Protein AF-A0AAI8AMH2-F1 (afdb_monomer)

pLDDT: mean 86.69, std 10.97, range [55.12, 96.5]

Structure (mmCIF, N/CA/C/O backbone):
data_AF-A0AAI8AMH2-F1
#
_entry.id   AF-A0AAI8AMH2-F1
#
loop_
_atom_site.group_PDB
_atom_site.id
_atom_site.type_symbol
_atom_site.label_atom_id
_atom_site.label_alt_id
_atom_site.label_comp_id
_atom_site.label_asym_id
_atom_site.label_entity_id
_atom_site.label_seq_id
_atom_site.pdbx_PDB_ins_code
_atom_site.Cartn_x
_atom_site.Cartn_y
_atom_site.Cartn_z
_atom_site.occupancy
_atom_site.B_iso_or_equiv
_atom_site.auth_seq_id
_atom_site.auth_comp_id
_atom_site.auth_asym_id
_atom_site.auth_atom_id
_atom_sit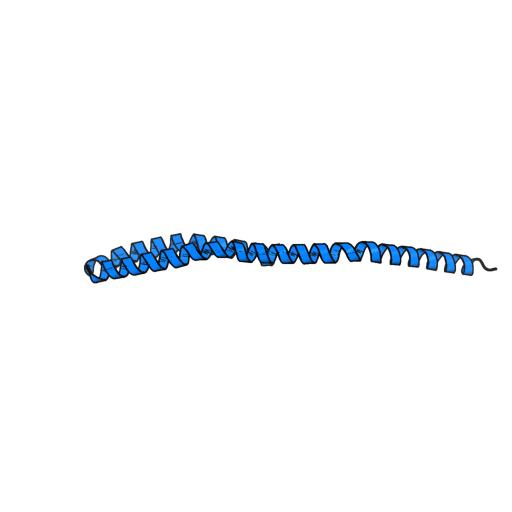e.pdbx_PDB_model_num
ATOM 1 N N . MET A 1 1 ? 37.541 -7.573 -64.951 1.00 58.34 1 MET A N 1
ATOM 2 C CA . MET A 1 1 ? 37.133 -7.535 -63.532 1.00 58.34 1 MET A CA 1
ATOM 3 C C . MET A 1 1 ? 35.875 -6.688 -63.481 1.00 58.34 1 MET A C 1
ATOM 5 O O . MET A 1 1 ? 35.972 -5.478 -63.622 1.00 58.34 1 MET A O 1
ATOM 9 N N . ASN A 1 2 ? 34.710 -7.338 -63.490 1.00 68.62 2 ASN A N 1
ATOM 10 C CA . ASN A 1 2 ? 33.425 -6.666 -63.691 1.00 68.62 2 ASN A CA 1
ATOM 11 C C . ASN A 1 2 ? 33.055 -5.826 -62.468 1.00 68.62 2 ASN A C 1
ATOM 13 O O . ASN A 1 2 ? 33.238 -6.261 -61.329 1.00 68.62 2 ASN A O 1
ATOM 17 N N . THR A 1 3 ? 32.511 -4.642 -62.724 1.00 76.06 3 THR A N 1
ATOM 18 C CA . THR A 1 3 ? 32.054 -3.654 -61.738 1.00 76.06 3 THR A CA 1
ATOM 19 C C . THR A 1 3 ? 31.136 -4.264 -60.668 1.00 76.06 3 THR A C 1
ATOM 21 O O . THR A 1 3 ? 31.202 -3.879 -59.503 1.00 76.06 3 THR A O 1
ATOM 24 N N . ASP A 1 4 ? 30.375 -5.300 -61.025 1.00 81.69 4 ASP A N 1
ATOM 25 C CA . ASP A 1 4 ? 29.430 -6.006 -60.149 1.00 81.69 4 ASP A CA 1
ATOM 26 C C . ASP A 1 4 ? 30.101 -6.687 -58.943 1.00 81.69 4 ASP A C 1
ATOM 28 O O . ASP A 1 4 ? 29.551 -6.713 -57.838 1.00 81.69 4 ASP A O 1
ATOM 32 N N . HIS A 1 5 ? 31.326 -7.195 -59.115 1.00 77.94 5 HIS A N 1
ATOM 33 C CA . HIS A 1 5 ? 32.079 -7.817 -58.022 1.00 77.94 5 HIS A CA 1
ATOM 34 C C . HIS A 1 5 ? 32.534 -6.787 -56.985 1.00 77.94 5 HIS A C 1
ATOM 36 O O . HIS A 1 5 ? 32.521 -7.071 -55.787 1.00 77.94 5 HIS A O 1
ATOM 42 N N . ILE A 1 6 ? 32.907 -5.587 -57.438 1.00 77.69 6 ILE A N 1
ATOM 43 C CA . ILE A 1 6 ? 33.306 -4.490 -56.552 1.00 77.69 6 ILE A CA 1
ATOM 44 C C . ILE A 1 6 ? 32.087 -3.991 -55.771 1.00 77.69 6 ILE A C 1
ATOM 46 O O . ILE A 1 6 ? 32.168 -3.842 -54.555 1.00 77.69 6 ILE A O 1
ATOM 50 N N . VAL A 1 7 ? 30.935 -3.832 -56.430 1.00 82.44 7 VAL A N 1
ATOM 51 C CA . VAL A 1 7 ? 29.683 -3.423 -55.770 1.00 82.44 7 VAL A CA 1
ATOM 52 C C . VAL A 1 7 ? 29.233 -4.452 -54.725 1.00 82.44 7 VAL A C 1
ATOM 54 O O . VAL A 1 7 ? 28.878 -4.081 -53.607 1.00 82.44 7 VAL A O 1
ATOM 57 N N . THR A 1 8 ? 29.351 -5.747 -55.028 1.00 85.81 8 THR A N 1
ATOM 58 C CA . THR A 1 8 ? 29.001 -6.828 -54.090 1.00 85.81 8 THR A CA 1
ATOM 59 C C . THR A 1 8 ? 29.892 -6.831 -52.842 1.00 85.81 8 THR A C 1
ATOM 61 O O . THR A 1 8 ? 29.414 -7.058 -51.729 1.00 85.81 8 THR A O 1
ATOM 64 N N . LEU A 1 9 ? 31.196 -6.579 -52.999 1.00 83.44 9 LEU A N 1
ATOM 65 C CA . LEU A 1 9 ? 32.120 -6.488 -51.865 1.00 83.44 9 LEU A CA 1
ATOM 66 C C . LEU A 1 9 ? 31.852 -5.246 -51.010 1.00 83.44 9 LEU A C 1
ATOM 68 O O . LEU A 1 9 ? 31.853 -5.345 -49.785 1.00 83.44 9 LEU A O 1
ATOM 72 N N . LEU A 1 10 ? 31.556 -4.107 -51.640 1.00 81.94 10 LEU A N 1
ATOM 73 C CA . LEU A 1 10 ? 31.184 -2.879 -50.935 1.00 81.94 10 LEU A CA 1
ATOM 74 C C . LEU A 1 10 ? 29.890 -3.055 -50.132 1.00 81.94 10 LEU A C 1
ATOM 76 O O . LEU A 1 10 ? 29.833 -2.631 -48.979 1.00 81.94 10 LEU A O 1
ATOM 80 N N . GLN A 1 11 ? 28.891 -3.752 -50.683 1.00 85.06 11 GLN A N 1
ATOM 81 C CA . GLN A 1 11 ? 27.675 -4.086 -49.940 1.00 85.06 11 GLN A CA 1
ATOM 82 C C . GLN A 1 11 ? 27.969 -4.974 -48.732 1.00 85.06 11 GLN A C 1
ATOM 84 O O . GLN A 1 11 ? 27.550 -4.633 -47.631 1.00 85.06 11 GLN A O 1
ATOM 89 N N . LYS A 1 12 ? 28.749 -6.052 -48.885 1.00 86.88 12 LYS A N 1
ATOM 90 C CA . LYS A 1 12 ? 29.104 -6.929 -47.754 1.00 86.88 12 LYS A CA 1
ATOM 91 C C . LYS A 1 12 ? 29.833 -6.183 -46.637 1.00 86.88 12 LYS A C 1
ATOM 93 O O . LYS A 1 12 ? 29.533 -6.405 -45.469 1.00 86.88 12 LYS A O 1
ATOM 98 N N . ILE A 1 13 ? 30.748 -5.279 -46.991 1.00 83.69 13 ILE A N 1
ATOM 99 C CA . ILE A 1 13 ? 31.451 -4.428 -46.021 1.00 83.69 13 ILE A CA 1
ATOM 100 C C . ILE A 1 13 ? 30.467 -3.477 -45.325 1.00 83.69 13 ILE A C 1
ATOM 102 O O . ILE A 1 13 ? 30.527 -3.337 -44.106 1.00 83.69 13 I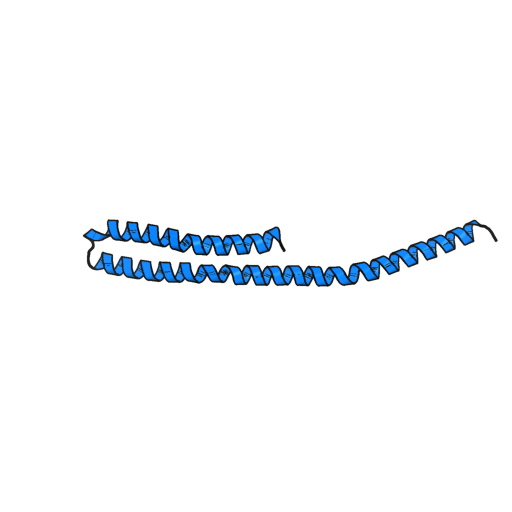LE A O 1
ATOM 106 N N . SER A 1 14 ? 29.534 -2.869 -46.067 1.00 80.06 14 SER A N 1
ATOM 107 C CA . SER A 1 14 ? 28.513 -1.987 -45.485 1.00 80.06 14 SER A CA 1
ATOM 108 C C . SER A 1 14 ? 27.583 -2.726 -44.518 1.00 80.06 14 SER A C 1
ATOM 110 O O . SER A 1 14 ? 27.348 -2.247 -43.413 1.00 80.06 14 SER A O 1
ATOM 112 N N . THR A 1 15 ? 27.131 -3.931 -44.878 1.00 83.06 15 THR A N 1
ATOM 113 C CA . THR A 1 15 ? 26.245 -4.748 -44.042 1.00 83.06 15 THR A CA 1
ATOM 114 C C . THR A 1 15 ? 26.963 -5.237 -42.785 1.00 83.06 15 THR A C 1
ATOM 116 O O . THR A 1 15 ? 26.405 -5.150 -41.695 1.00 83.06 15 THR A O 1
ATOM 119 N N . PHE A 1 16 ? 28.225 -5.661 -42.904 1.00 83.94 16 PHE A N 1
ATOM 120 C CA . PHE A 1 16 ? 29.048 -6.072 -41.762 1.00 83.94 16 PHE A CA 1
ATOM 121 C C . PHE A 1 16 ? 29.324 -4.913 -40.786 1.00 83.94 16 PHE A C 1
ATOM 123 O O . PHE A 1 16 ? 29.275 -5.089 -39.564 1.00 83.94 16 PHE A O 1
ATOM 130 N N . ALA A 1 17 ? 29.571 -3.707 -41.311 1.00 79.12 17 ALA A N 1
ATOM 131 C CA . ALA A 1 17 ? 29.718 -2.504 -40.493 1.00 79.12 17 ALA A CA 1
ATOM 132 C C . ALA A 1 17 ? 28.425 -2.184 -39.717 1.00 79.12 17 ALA A C 1
ATOM 134 O O . ALA A 1 17 ? 28.478 -1.828 -38.538 1.00 79.12 17 ALA A O 1
ATOM 135 N N . GLU A 1 18 ? 27.263 -2.372 -40.345 1.00 76.56 18 GLU A N 1
ATOM 136 C CA . GLU A 1 18 ? 25.954 -2.142 -39.731 1.00 76.56 18 GLU A CA 1
ATOM 137 C C . GLU A 1 18 ? 25.607 -3.184 -38.645 1.00 76.56 18 GLU A C 1
ATOM 139 O O . GLU A 1 18 ? 25.062 -2.835 -37.596 1.00 76.56 18 GLU A O 1
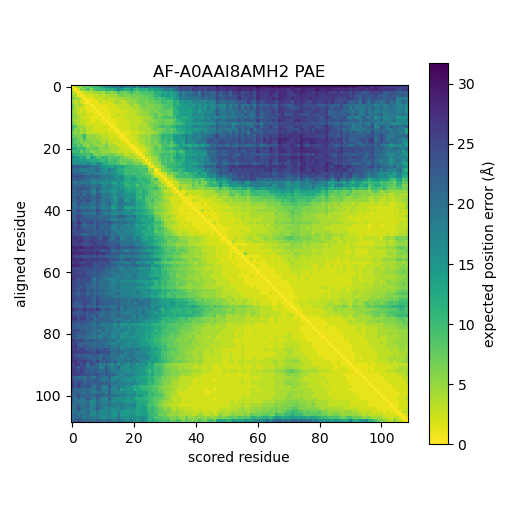ATOM 144 N N . GLU A 1 19 ? 25.961 -4.456 -38.851 1.00 72.75 19 GLU A N 1
ATOM 145 C CA . GLU A 1 19 ? 25.791 -5.549 -37.875 1.00 72.75 19 GLU A CA 1
ATOM 146 C C . GLU A 1 19 ? 26.653 -5.355 -36.619 1.00 72.75 19 GLU A C 1
ATOM 148 O O . GLU A 1 19 ? 26.196 -5.557 -35.486 1.00 72.75 19 GLU A O 1
ATOM 153 N N . THR A 1 20 ? 27.890 -4.891 -36.810 1.00 69.12 20 THR A N 1
ATOM 154 C CA . THR A 1 20 ? 28.815 -4.591 -35.709 1.00 69.12 20 THR A CA 1
ATOM 155 C C . THR A 1 20 ? 28.297 -3.418 -34.867 1.00 69.12 20 THR A C 1
ATOM 157 O O . THR A 1 20 ? 28.323 -3.480 -33.638 1.00 69.12 20 THR A O 1
ATOM 160 N N . ALA A 1 21 ? 27.743 -2.380 -35.508 1.00 67.94 21 ALA A N 1
ATOM 161 C CA . ALA A 1 21 ? 27.133 -1.241 -34.820 1.00 67.94 21 ALA A CA 1
ATOM 162 C C . ALA A 1 21 ? 25.894 -1.645 -33.999 1.00 67.94 21 ALA A C 1
ATOM 164 O O . ALA A 1 21 ? 25.771 -1.262 -32.835 1.00 67.94 21 ALA A O 1
ATOM 165 N N . LYS A 1 22 ? 25.008 -2.481 -34.563 1.00 69.56 22 LYS A N 1
ATOM 166 C CA . LYS A 1 22 ? 23.819 -2.990 -33.855 1.00 69.56 22 LYS A CA 1
ATOM 167 C C . LYS A 1 22 ? 24.206 -3.794 -32.610 1.00 69.56 22 LYS A C 1
ATOM 169 O O . LYS A 1 22 ? 23.631 -3.577 -31.548 1.00 69.56 22 LYS A O 1
ATOM 174 N N . THR A 1 23 ? 25.229 -4.642 -32.695 1.00 64.44 23 THR A N 1
ATOM 175 C CA . THR A 1 23 ? 25.686 -5.476 -31.567 1.00 64.44 23 THR A CA 1
ATOM 176 C C . THR A 1 23 ? 26.198 -4.644 -30.381 1.00 64.44 23 THR A C 1
ATO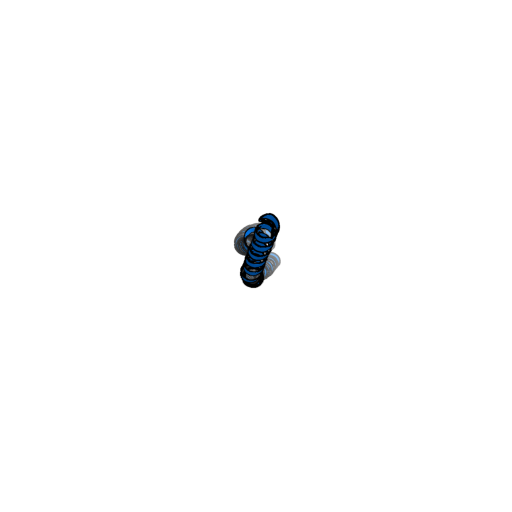M 178 O O . THR A 1 23 ? 25.869 -4.939 -29.232 1.00 64.44 23 THR A O 1
ATOM 181 N N . VAL A 1 24 ? 26.944 -3.562 -30.641 1.00 63.16 24 VAL A N 1
ATOM 182 C CA . VAL A 1 24 ? 27.478 -2.675 -29.588 1.00 63.16 24 VAL A CA 1
ATOM 183 C C . VAL A 1 24 ? 26.377 -1.811 -28.960 1.00 63.16 24 VAL A C 1
ATOM 185 O O . VAL A 1 24 ? 26.374 -1.601 -27.749 1.00 63.16 24 VAL A O 1
ATOM 188 N N . THR A 1 25 ? 25.403 -1.348 -29.750 1.00 63.69 25 THR A N 1
ATOM 189 C CA . THR A 1 25 ? 24.289 -0.532 -29.241 1.00 63.69 25 THR A CA 1
ATOM 190 C C . THR A 1 25 ? 23.224 -1.352 -28.509 1.00 63.69 25 THR A C 1
ATOM 192 O O . THR A 1 25 ? 22.566 -0.802 -27.638 1.00 63.69 25 THR A O 1
ATOM 195 N N . GLN A 1 26 ? 23.042 -2.643 -28.810 1.00 59.81 26 GLN A N 1
ATOM 196 C CA . GLN A 1 26 ? 21.989 -3.480 -28.205 1.00 59.81 26 GLN A CA 1
ATOM 197 C C . GLN A 1 26 ? 22.416 -4.174 -26.895 1.00 59.81 26 GLN A C 1
ATOM 199 O O . GLN A 1 26 ? 21.559 -4.484 -26.070 1.00 59.81 26 GLN A O 1
ATOM 204 N N . ALA A 1 27 ? 23.719 -4.374 -26.654 1.00 58.44 27 ALA A N 1
ATOM 205 C CA . ALA A 1 27 ? 24.216 -5.064 -25.455 1.00 58.44 27 ALA A CA 1
ATOM 206 C C . ALA A 1 27 ? 24.131 -4.224 -24.160 1.00 58.44 27 ALA A C 1
ATOM 208 O O . ALA A 1 27 ? 23.840 -4.755 -23.090 1.00 58.44 27 ALA A O 1
ATOM 209 N N . GLN A 1 28 ? 24.348 -2.908 -24.246 1.00 55.12 28 GLN A N 1
ATOM 210 C CA . GLN A 1 28 ? 24.283 -1.986 -23.105 1.00 55.12 28 GLN A CA 1
ATOM 211 C C . GLN A 1 28 ? 22.853 -1.662 -22.592 1.00 55.12 28 GLN A C 1
ATOM 213 O O . GLN A 1 28 ? 22.665 -1.632 -21.375 1.00 55.12 28 GLN A O 1
ATOM 218 N N . PRO A 1 29 ? 21.830 -1.426 -23.443 1.00 58.38 29 PRO A N 1
ATOM 219 C CA . PRO A 1 29 ? 20.499 -1.013 -22.990 1.00 58.38 29 PRO A CA 1
ATOM 220 C C . PRO A 1 29 ? 19.707 -2.132 -22.306 1.00 58.38 29 PRO A C 1
ATOM 222 O O . PRO A 1 29 ? 18.937 -1.838 -21.397 1.00 58.38 29 PRO A O 1
ATOM 225 N N . ALA A 1 30 ? 19.927 -3.401 -22.668 1.00 62.53 30 ALA A N 1
ATOM 226 C CA . ALA A 1 30 ? 19.186 -4.527 -22.093 1.00 62.53 30 ALA A CA 1
ATOM 227 C C . ALA A 1 30 ? 19.449 -4.703 -20.583 1.00 62.53 30 ALA A C 1
ATOM 229 O O . ALA A 1 30 ? 18.527 -4.957 -19.805 1.00 62.53 30 ALA A O 1
ATOM 230 N N . LEU A 1 31 ? 20.701 -4.515 -20.143 1.00 66.12 31 LEU A N 1
ATOM 231 C CA . LEU A 1 31 ? 21.052 -4.600 -18.723 1.00 66.12 31 LEU A CA 1
ATOM 232 C C . LEU A 1 31 ? 20.487 -3.407 -17.940 1.00 66.12 31 LEU A C 1
ATOM 234 O O . LEU A 1 31 ? 19.898 -3.598 -16.877 1.00 66.12 31 LEU A O 1
ATOM 238 N N . THR A 1 32 ? 20.605 -2.188 -18.472 1.00 69.62 32 THR A N 1
ATOM 239 C CA . THR A 1 32 ? 20.046 -0.984 -17.837 1.00 69.62 32 THR A CA 1
ATOM 240 C C . THR A 1 32 ? 18.520 -1.060 -17.711 1.00 69.62 32 THR A C 1
ATOM 242 O O . THR A 1 32 ? 17.984 -0.694 -16.668 1.00 69.62 32 THR A O 1
ATOM 245 N N . GLU A 1 33 ? 17.827 -1.608 -18.712 1.00 74.94 33 GLU A N 1
ATOM 246 C CA . GLU A 1 33 ? 16.378 -1.841 -18.672 1.00 74.94 33 GLU A CA 1
ATOM 247 C C . GLU A 1 33 ? 15.999 -2.868 -17.591 1.00 74.94 33 GLU A C 1
ATOM 249 O O . GLU A 1 33 ? 15.087 -2.634 -16.797 1.00 74.94 33 GLU A O 1
ATOM 254 N N . SER A 1 34 ? 16.742 -3.977 -17.491 1.00 78.94 34 SER A N 1
ATOM 255 C CA . SER A 1 34 ? 16.488 -5.012 -16.477 1.00 78.94 34 SER A CA 1
ATOM 256 C C . SER A 1 34 ? 16.717 -4.525 -15.038 1.00 78.94 34 SER A C 1
ATOM 258 O O . SER A 1 34 ? 15.916 -4.822 -14.150 1.00 78.94 34 SER A O 1
ATOM 260 N N . ILE A 1 35 ? 17.760 -3.720 -14.805 1.00 84.00 35 ILE A N 1
ATOM 261 C CA . ILE A 1 35 ? 18.030 -3.108 -13.497 1.00 84.00 35 ILE A CA 1
ATOM 262 C C . ILE A 1 35 ? 16.945 -2.080 -13.161 1.00 84.00 35 ILE A C 1
ATOM 264 O O . ILE A 1 35 ? 16.470 -2.050 -12.027 1.00 84.00 35 ILE A O 1
ATOM 268 N N . GLY A 1 36 ? 16.517 -1.278 -14.143 1.00 82.88 36 GLY A N 1
ATOM 269 C CA . GLY A 1 36 ? 15.428 -0.315 -13.982 1.00 82.88 36 GLY A CA 1
ATOM 270 C C . GLY A 1 36 ? 14.142 -0.983 -13.496 1.00 82.88 36 GLY A C 1
ATOM 271 O O . GLY A 1 36 ? 13.603 -0.593 -12.461 1.00 82.88 36 GLY A O 1
ATOM 272 N N . ARG A 1 37 ? 13.714 -2.061 -14.163 1.00 85.62 37 ARG A N 1
ATOM 273 C CA . ARG A 1 37 ? 12.550 -2.860 -13.742 1.00 85.62 37 ARG A CA 1
ATOM 274 C C . ARG A 1 37 ? 12.717 -3.466 -12.348 1.00 85.62 37 ARG A C 1
ATOM 276 O O . ARG A 1 37 ? 11.782 -3.452 -11.550 1.00 85.62 37 ARG A O 1
ATOM 283 N N . GLY A 1 38 ? 13.914 -3.964 -12.030 1.00 88.44 38 GLY A N 1
ATOM 284 C CA . GLY A 1 38 ? 14.223 -4.511 -10.707 1.00 88.44 38 GLY A CA 1
ATOM 285 C C . GLY A 1 38 ? 14.075 -3.478 -9.585 1.00 88.44 38 GLY A C 1
ATOM 286 O O . GLY A 1 38 ? 13.463 -3.763 -8.556 1.00 88.44 38 GLY A O 1
ATOM 287 N N . LEU A 1 39 ? 14.573 -2.256 -9.795 1.00 91.31 39 LEU A N 1
ATOM 288 C CA . LEU A 1 39 ? 14.451 -1.157 -8.830 1.00 91.31 39 LEU A CA 1
ATOM 289 C C . LEU A 1 39 ? 12.997 -0.715 -8.630 1.00 91.31 39 LEU A C 1
ATOM 291 O O . LEU A 1 39 ? 12.604 -0.420 -7.500 1.00 91.31 39 LEU A O 1
ATOM 295 N N . VAL A 1 40 ? 12.188 -0.719 -9.692 1.00 91.75 40 VAL A N 1
ATOM 296 C CA . VAL A 1 40 ? 10.747 -0.440 -9.598 1.00 91.75 40 VAL A CA 1
ATOM 297 C C . VAL A 1 40 ? 10.046 -1.477 -8.718 1.00 91.75 40 VAL A C 1
ATOM 299 O O . VAL A 1 40 ? 9.272 -1.094 -7.841 1.00 91.75 40 VAL A O 1
ATOM 302 N N . GLY A 1 41 ? 10.374 -2.766 -8.863 1.00 92.31 41 GLY A N 1
AT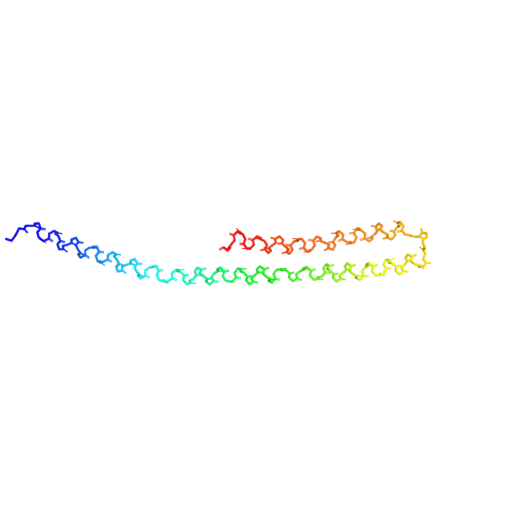OM 303 C CA . GLY A 1 41 ? 9.838 -3.826 -8.000 1.00 92.31 41 GLY A CA 1
ATOM 304 C C . GLY A 1 41 ? 10.204 -3.642 -6.520 1.00 92.31 41 GLY A C 1
ATOM 305 O O . GLY A 1 41 ? 9.358 -3.807 -5.639 1.00 92.31 41 GLY A O 1
ATOM 306 N N . VAL A 1 42 ? 11.440 -3.221 -6.229 1.00 94.25 42 VAL A N 1
ATOM 307 C CA . VAL A 1 42 ? 11.865 -2.882 -4.857 1.00 94.25 42 VAL A CA 1
ATOM 308 C C . VAL A 1 42 ? 11.072 -1.686 -4.317 1.00 94.25 42 VAL A C 1
ATOM 310 O O . VAL A 1 42 ? 10.573 -1.737 -3.193 1.00 94.25 42 VAL A O 1
ATOM 313 N N . GLY A 1 43 ? 10.904 -0.630 -5.118 1.00 93.00 43 GLY A N 1
ATOM 314 C CA . GLY A 1 43 ? 10.105 0.541 -4.750 1.00 93.00 43 GLY A CA 1
ATOM 315 C C . GLY A 1 43 ? 8.635 0.201 -4.481 1.00 93.00 43 GLY A C 1
ATOM 316 O O . GLY A 1 43 ? 8.073 0.653 -3.482 1.00 93.00 43 GLY A O 1
ATOM 317 N N . ALA A 1 44 ? 8.032 -0.650 -5.317 1.00 94.31 44 ALA A N 1
ATOM 318 C CA . ALA A 1 44 ? 6.659 -1.119 -5.150 1.00 94.31 44 ALA A CA 1
ATOM 319 C C . ALA A 1 44 ? 6.473 -1.900 -3.837 1.00 94.31 44 ALA A C 1
ATOM 321 O O . ALA A 1 44 ? 5.486 -1.687 -3.130 1.00 94.31 44 ALA A O 1
ATOM 322 N N . GLY A 1 45 ? 7.434 -2.754 -3.468 1.00 92.88 45 GLY A N 1
ATOM 323 C CA . GLY A 1 45 ? 7.414 -3.481 -2.196 1.00 92.88 45 GLY A CA 1
ATOM 324 C C . GLY A 1 45 ? 7.570 -2.567 -0.976 1.00 92.88 45 GLY A C 1
ATOM 325 O O . GLY A 1 45 ? 6.837 -2.710 0.001 1.00 92.88 45 GLY A O 1
ATOM 326 N N . LEU A 1 46 ? 8.475 -1.585 -1.038 1.00 94.56 46 LEU A N 1
ATOM 327 C CA . LEU A 1 46 ? 8.675 -0.620 0.050 1.00 94.56 46 LEU A CA 1
ATOM 328 C C . LEU A 1 46 ? 7.449 0.271 0.276 1.00 94.56 46 LEU A C 1
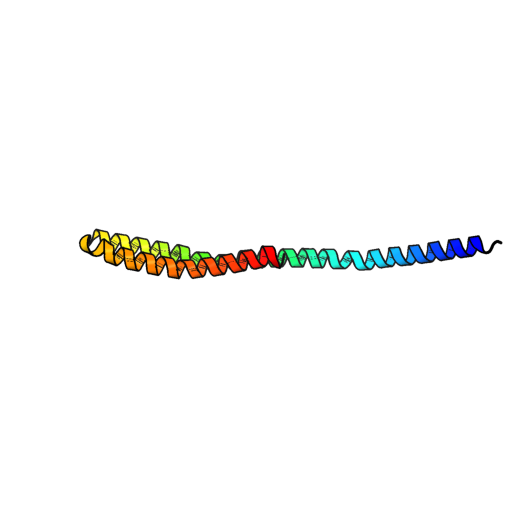ATOM 330 O O . LEU A 1 46 ? 7.120 0.572 1.423 1.00 94.56 46 LEU A O 1
ATOM 334 N N . ALA A 1 47 ? 6.742 0.650 -0.792 1.00 94.12 47 ALA A N 1
ATOM 335 C CA . ALA A 1 47 ? 5.514 1.430 -0.683 1.00 94.12 47 ALA A CA 1
ATOM 336 C C . ALA A 1 47 ? 4.468 0.734 0.206 1.00 94.12 47 ALA A C 1
ATOM 338 O O . ALA A 1 47 ? 3.801 1.416 0.984 1.00 94.12 47 ALA A O 1
ATOM 339 N N . MET A 1 48 ? 4.376 -0.604 0.168 1.00 94.69 48 MET A N 1
ATOM 340 C CA . MET A 1 48 ? 3.393 -1.407 0.920 1.00 94.69 48 MET A CA 1
ATOM 341 C C . MET A 1 48 ? 3.588 -1.411 2.441 1.00 94.69 48 MET A C 1
ATOM 343 O O . MET A 1 48 ? 2.662 -1.756 3.175 1.00 94.69 48 MET A O 1
ATOM 347 N N . ILE A 1 49 ? 4.749 -0.979 2.943 1.00 93.50 49 ILE A N 1
ATOM 348 C CA . ILE A 1 49 ? 5.003 -0.860 4.390 1.00 93.50 49 ILE A CA 1
ATOM 349 C C . ILE A 1 49 ? 3.987 0.092 5.048 1.00 93.50 49 ILE A C 1
ATOM 351 O O . ILE A 1 49 ? 3.625 -0.097 6.211 1.00 93.50 49 ILE A O 1
ATOM 355 N N . GLY A 1 50 ? 3.448 1.058 4.293 1.00 87.94 50 GLY A N 1
ATOM 356 C CA . GLY A 1 50 ? 2.386 1.956 4.756 1.00 87.94 50 GLY A CA 1
ATOM 357 C C . GLY A 1 50 ? 1.120 1.239 5.248 1.00 87.94 50 GLY A C 1
ATO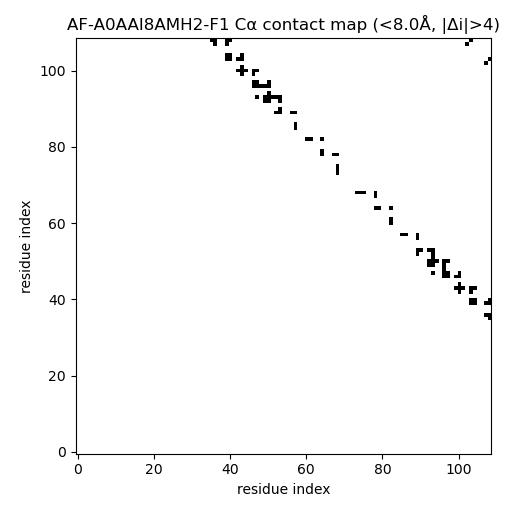M 358 O O . GLY A 1 50 ? 0.453 1.744 6.149 1.00 87.94 50 GLY A O 1
ATOM 359 N N . GLY A 1 51 ? 0.822 0.034 4.747 1.00 90.75 51 GLY A N 1
ATOM 360 C CA . GLY A 1 51 ? -0.332 -0.759 5.185 1.00 90.75 51 GLY A CA 1
ATOM 361 C C . GLY A 1 51 ? -0.234 -1.284 6.624 1.00 90.75 51 GLY A C 1
ATOM 362 O O . GLY A 1 51 ? -1.256 -1.554 7.255 1.00 90.75 51 GLY A O 1
ATOM 363 N N . ILE A 1 52 ? 0.976 -1.378 7.188 1.00 92.50 52 ILE A N 1
ATOM 364 C CA . ILE A 1 52 ? 1.185 -1.887 8.554 1.00 92.50 52 ILE A CA 1
ATOM 365 C C . ILE A 1 52 ? 0.513 -0.972 9.584 1.00 92.50 52 ILE A C 1
ATOM 367 O O . ILE A 1 52 ? -0.115 -1.457 10.527 1.00 92.50 52 ILE A O 1
ATOM 371 N N . GLY A 1 53 ? 0.603 0.348 9.390 1.00 89.50 53 GLY A N 1
ATOM 372 C CA . GLY A 1 53 ? -0.003 1.328 10.292 1.00 89.50 53 GLY A CA 1
ATOM 373 C C . GLY A 1 53 ? -1.521 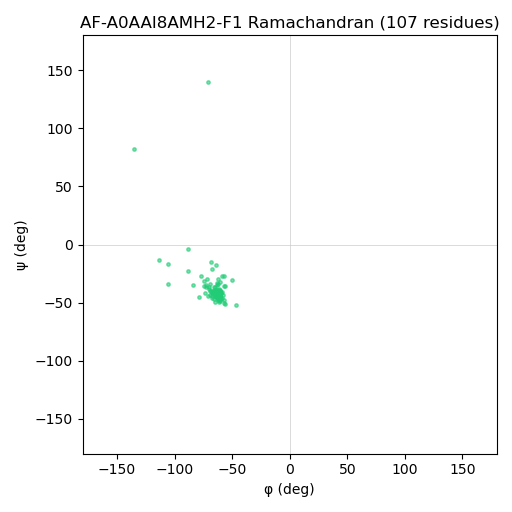1.173 10.384 1.00 89.50 53 GLY A C 1
ATOM 374 O O . GLY A 1 53 ? -2.076 1.236 11.482 1.00 89.50 53 GLY A O 1
ATOM 375 N N . ALA A 1 54 ? -2.176 0.884 9.255 1.00 92.00 54 ALA A N 1
ATOM 376 C CA . ALA A 1 54 ? -3.614 0.665 9.223 1.00 92.00 54 ALA A CA 1
ATOM 377 C C . ALA A 1 54 ? -4.021 -0.622 9.954 1.00 92.00 54 ALA A C 1
ATOM 379 O O . ALA A 1 54 ? -4.916 -0.584 10.798 1.00 92.00 54 ALA A O 1
ATOM 380 N N . GLY A 1 55 ? -3.318 -1.732 9.699 1.00 92.00 55 GLY A N 1
ATOM 381 C CA . GLY A 1 55 ? -3.613 -3.016 10.340 1.00 92.00 55 GLY A CA 1
ATOM 382 C C . GLY A 1 55 ? -3.426 -2.981 11.860 1.00 92.00 55 GLY A C 1
ATOM 383 O O . GLY A 1 55 ? -4.293 -3.431 12.612 1.00 92.00 55 GLY A O 1
ATOM 384 N N . VAL A 1 56 ? -2.324 -2.391 12.333 1.00 93.50 56 VAL A N 1
ATOM 385 C CA . VAL A 1 56 ? -2.057 -2.253 13.775 1.00 93.50 56 VAL A CA 1
ATOM 386 C C . VAL A 1 56 ? -3.047 -1.283 14.429 1.00 93.50 56 VAL A C 1
ATOM 388 O O . VAL A 1 56 ? -3.589 -1.586 15.493 1.00 93.50 56 VAL A O 1
ATOM 391 N N . GLY A 1 57 ? -3.319 -0.140 13.792 1.00 91.88 57 GLY A N 1
ATOM 392 C CA . GLY A 1 57 ? -4.242 0.872 14.305 1.00 91.88 57 GLY A CA 1
ATOM 393 C C . GLY A 1 57 ? -5.667 0.340 14.463 1.0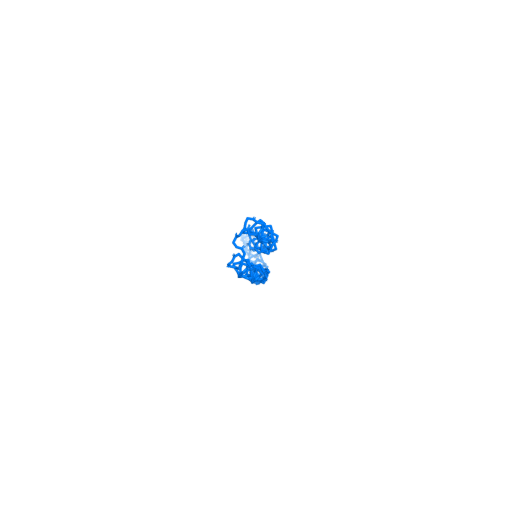0 91.88 57 GLY A C 1
ATOM 394 O O . GLY A 1 57 ? -6.249 0.448 15.543 1.00 91.88 57 GLY A O 1
ATOM 395 N N . GLN A 1 58 ? -6.206 -0.307 13.427 1.00 94.06 58 GLN A N 1
ATOM 396 C CA . GLN A 1 58 ? -7.544 -0.900 13.466 1.00 94.06 58 GLN A CA 1
ATOM 397 C C . GLN A 1 58 ? -7.644 -2.032 14.494 1.00 94.06 58 GLN A C 1
ATOM 399 O O . GLN A 1 58 ? -8.623 -2.078 15.240 1.00 94.06 58 GLN A O 1
ATOM 404 N N . GLY A 1 59 ? -6.633 -2.904 14.594 1.00 93.44 59 GLY A N 1
ATOM 405 C CA . GLY A 1 59 ? -6.610 -3.978 15.591 1.00 93.44 59 GLY A CA 1
ATOM 406 C C . GLY A 1 59 ? -6.646 -3.445 17.026 1.00 93.44 59 GLY A C 1
ATOM 407 O O . GLY A 1 59 ? -7.431 -3.912 17.858 1.00 93.44 59 GLY A O 1
ATOM 408 N N . PHE A 1 60 ? -5.858 -2.404 17.309 1.00 93.81 60 PHE A N 1
ATOM 409 C CA . PHE A 1 60 ? -5.861 -1.755 18.617 1.00 93.81 60 PHE A CA 1
ATOM 410 C C . PHE A 1 60 ? -7.204 -1.074 18.912 1.00 93.81 60 PHE A C 1
ATOM 412 O O . PHE A 1 60 ? -7.807 -1.327 19.959 1.00 93.81 60 PHE A O 1
ATOM 419 N N . SER A 1 61 ? -7.719 -0.264 17.984 1.00 92.25 61 SER A N 1
ATOM 420 C CA . SER A 1 61 ? -9.007 0.419 18.144 1.00 92.25 61 SER A CA 1
ATOM 421 C C . SER A 1 61 ? -10.173 -0.556 18.324 1.00 92.25 61 SER A C 1
ATOM 423 O O . SER A 1 61 ? -11.024 -0.321 19.181 1.00 92.25 61 SER A O 1
ATOM 425 N N . ALA A 1 62 ? -10.194 -1.672 17.591 1.00 94.12 62 ALA A N 1
ATOM 426 C CA . ALA A 1 62 ? -11.222 -2.702 17.720 1.00 94.12 62 ALA A CA 1
ATOM 427 C C . ALA A 1 62 ? -11.199 -3.368 19.104 1.00 94.12 62 ALA A C 1
ATOM 429 O O . ALA A 1 62 ? -12.247 -3.523 19.732 1.00 94.12 62 ALA A O 1
ATOM 430 N N . SER A 1 63 ? -10.012 -3.697 19.629 1.00 94.50 63 SER A N 1
ATOM 431 C CA . SER A 1 63 ? -9.886 -4.288 20.970 1.00 94.50 63 SER A CA 1
ATOM 432 C C . SER A 1 63 ? -10.458 -3.372 22.061 1.00 94.50 63 SER A C 1
ATOM 434 O O . SER A 1 63 ? -11.197 -3.822 22.938 1.00 94.50 63 SER A O 1
ATOM 436 N N . LYS A 1 64 ? -10.195 -2.062 21.959 1.00 94.19 64 LYS A N 1
ATOM 437 C CA . LYS A 1 64 ? -10.708 -1.051 22.892 1.00 94.19 64 LYS A CA 1
ATOM 438 C C . LYS A 1 64 ? -12.195 -0.785 22.727 1.00 94.19 64 LYS A C 1
ATOM 440 O O . LYS A 1 64 ? -12.879 -0.576 23.728 1.00 94.19 64 LYS A O 1
ATOM 445 N N . ALA A 1 65 ? -12.706 -0.839 21.501 1.00 93.81 65 ALA A N 1
ATOM 446 C CA . ALA A 1 65 ? -14.137 -0.760 21.248 1.00 93.81 65 ALA A CA 1
ATOM 447 C C . ALA A 1 65 ? -14.876 -1.913 21.944 1.00 93.81 65 ALA A C 1
ATOM 449 O O . ALA A 1 65 ? -15.823 -1.667 22.686 1.00 93.81 65 ALA A O 1
ATOM 450 N N . ILE A 1 66 ? -14.399 -3.152 21.790 1.00 94.75 66 ILE A N 1
ATOM 451 C CA . ILE A 1 66 ? -15.007 -4.329 22.430 1.00 94.75 66 ILE A CA 1
ATOM 452 C C . ILE A 1 66 ? -14.918 -4.239 23.959 1.00 94.75 66 ILE A C 1
ATOM 454 O O . ILE A 1 66 ? -15.906 -4.507 24.639 1.00 94.75 66 ILE A O 1
ATOM 458 N N . GLU A 1 67 ? -13.778 -3.813 24.514 1.00 95.44 67 GLU A N 1
ATOM 459 C CA . GLU A 1 67 ? -13.628 -3.611 25.964 1.00 95.44 67 GLU A CA 1
ATOM 460 C C . GLU A 1 67 ? -14.636 -2.576 26.503 1.00 95.44 67 GLU A C 1
ATOM 462 O O . GLU A 1 67 ? -15.247 -2.778 27.553 1.00 95.44 67 GLU A O 1
ATOM 467 N N . SER A 1 68 ? -14.846 -1.477 25.769 1.00 94.38 68 SER A N 1
ATOM 468 C CA . SER A 1 68 ? -15.801 -0.424 26.128 1.00 94.38 68 SER A CA 1
ATOM 469 C C . SER A 1 68 ? -17.250 -0.919 26.088 1.00 94.38 68 SER A C 1
ATOM 471 O O . SER A 1 68 ? -17.988 -0.722 27.057 1.00 94.38 68 SER A O 1
ATOM 473 N N . VAL A 1 69 ? -17.634 -1.616 25.013 1.00 95.69 69 VAL A N 1
ATOM 474 C CA . VAL A 1 69 ? -18.984 -2.177 24.841 1.00 95.69 69 VAL A CA 1
ATOM 475 C C . VAL A 1 69 ? -19.270 -3.272 25.865 1.00 95.69 69 VAL A C 1
ATOM 477 O O . VAL A 1 69 ? -20.358 -3.300 26.430 1.00 95.69 69 VAL A O 1
ATOM 480 N N . GLY A 1 70 ? -18.291 -4.124 26.177 1.00 94.75 70 GLY A N 1
ATOM 481 C CA . GLY A 1 70 ? -18.440 -5.160 27.201 1.00 94.75 70 GLY A CA 1
ATOM 482 C C . GLY A 1 70 ? -18.699 -4.594 28.602 1.00 94.75 70 GLY A C 1
ATOM 483 O O . GLY A 1 70 ? -19.386 -5.226 29.400 1.00 94.75 70 GLY A O 1
ATOM 484 N N . ARG A 1 71 ? -18.187 -3.391 28.899 1.00 96.12 71 ARG A N 1
ATOM 485 C CA . ARG A 1 71 ? -18.450 -2.682 30.164 1.00 96.12 71 ARG A CA 1
ATOM 486 C C . ARG A 1 71 ? -19.755 -1.891 30.142 1.00 96.12 71 ARG A C 1
ATOM 488 O O . ARG A 1 71 ? -20.403 -1.798 31.176 1.00 96.12 71 ARG A O 1
ATOM 495 N N . ASN A 1 72 ? -20.121 -1.314 28.997 1.00 95.00 72 ASN A N 1
ATOM 496 C CA . ASN A 1 72 ? -21.311 -0.475 28.841 1.00 95.00 72 ASN A CA 1
ATOM 497 C C . ASN A 1 72 ? -22.075 -0.853 27.557 1.00 95.00 72 ASN A C 1
ATOM 499 O O . ASN A 1 72 ? -21.923 -0.169 26.536 1.00 95.00 72 ASN A O 1
ATOM 503 N N . PRO A 1 73 ? -22.915 -1.903 27.582 1.00 92.50 73 PRO A N 1
ATOM 504 C CA . PRO A 1 73 ? -23.584 -2.421 26.382 1.00 92.50 73 PRO A CA 1
ATOM 505 C C . PRO A 1 73 ? -24.486 -1.388 25.695 1.00 92.50 73 PRO A C 1
ATOM 507 O O . PRO A 1 73 ? -24.586 -1.328 24.475 1.00 92.50 73 PRO A O 1
ATOM 510 N N . GLU A 1 74 ? -25.088 -0.493 26.471 1.00 95.25 74 GLU A N 1
ATOM 511 C CA . GLU A 1 74 ? -25.941 0.594 25.981 1.00 95.25 74 GLU A CA 1
ATOM 512 C C . GLU A 1 74 ? -25.206 1.635 25.112 1.00 95.25 74 GLU A C 1
ATOM 514 O O . GLU A 1 74 ? -25.831 2.346 24.323 1.00 95.25 74 GLU A O 1
ATOM 519 N N . SER A 1 75 ? -23.869 1.673 25.174 1.00 93.44 75 SER A N 1
ATOM 520 C CA . SER A 1 75 ? -23.027 2.544 24.343 1.00 93.44 75 SER A CA 1
ATOM 521 C C . SER A 1 75 ? -22.616 1.939 22.991 1.00 93.44 75 SER A C 1
ATOM 523 O O . SER A 1 75 ? -22.027 2.647 22.168 1.00 93.44 75 SER A O 1
ATOM 525 N N . GLU A 1 76 ? -22.970 0.676 22.716 1.00 95.06 76 GLU A N 1
ATOM 526 C CA . GLU A 1 76 ? -22.557 -0.091 21.528 1.00 95.06 76 GLU A CA 1
ATOM 527 C C . GLU A 1 76 ? -22.703 0.693 20.223 1.00 95.06 76 GLU A C 1
ATOM 529 O O . GLU A 1 76 ? -21.746 0.847 19.465 1.00 95.06 76 GLU A O 1
ATOM 534 N N . LYS A 1 77 ? -23.889 1.259 19.977 1.00 95.12 77 LYS A N 1
ATOM 535 C CA . LYS A 1 77 ? -24.192 1.962 18.720 1.00 95.12 77 LYS A CA 1
ATOM 536 C C . LYS A 1 77 ? -23.317 3.194 18.502 1.00 95.12 77 LYS A C 1
ATOM 538 O O . LYS A 1 77 ? -23.030 3.557 17.361 1.00 95.12 77 LYS A O 1
ATOM 543 N N . THR A 1 78 ? -22.935 3.873 19.578 1.00 95.56 78 THR A N 1
ATOM 544 C CA . THR A 1 78 ? -22.087 5.067 19.513 1.00 95.56 78 THR A CA 1
ATOM 545 C C . THR A 1 78 ? -20.630 4.669 19.310 1.00 95.56 78 THR A C 1
ATOM 547 O O . THR A 1 78 ? -19.976 5.217 18.424 1.00 95.56 78 THR A O 1
ATOM 550 N N . VAL A 1 79 ? -20.147 3.667 20.052 1.00 95.12 79 VAL A N 1
ATOM 551 C CA . VAL A 1 79 ? -18.787 3.129 19.906 1.00 95.12 79 VAL A CA 1
ATOM 552 C C . VAL A 1 79 ? -18.572 2.567 18.501 1.00 95.12 79 VAL A C 1
ATOM 554 O O . VAL A 1 79 ? -17.597 2.924 17.845 1.00 95.12 79 VAL A O 1
ATOM 557 N N . PHE A 1 80 ? -19.512 1.766 17.993 1.00 94.44 80 PHE A N 1
ATOM 558 C CA . PHE A 1 80 ? -19.439 1.199 16.647 1.00 94.44 80 PHE A CA 1
ATOM 559 C C . PHE A 1 80 ? -19.395 2.286 15.565 1.00 94.44 80 PHE A C 1
ATOM 561 O O . PHE A 1 80 ? -18.590 2.200 14.639 1.00 94.44 80 PHE A O 1
ATOM 568 N N . LYS A 1 81 ? -20.191 3.358 15.705 1.00 95.56 81 LYS A N 1
ATOM 569 C CA . LYS A 1 81 ? -20.153 4.505 14.781 1.00 95.56 81 LYS A CA 1
ATOM 570 C C . LYS A 1 81 ? -18.759 5.128 14.696 1.00 95.56 81 LYS A C 1
ATOM 572 O O . LYS A 1 81 ? -18.242 5.301 13.596 1.00 95.56 81 LYS A O 1
ATOM 577 N N . PHE A 1 82 ? -18.136 5.435 15.832 1.00 94.44 82 PHE A N 1
ATOM 578 C CA . PHE A 1 82 ? -16.786 6.005 15.836 1.00 94.44 82 PHE A CA 1
ATOM 579 C C . PHE A 1 82 ? -15.721 5.005 15.380 1.00 94.44 82 PHE A C 1
ATOM 581 O O . PHE A 1 82 ? -14.778 5.401 14.699 1.00 94.44 82 PHE A O 1
ATOM 588 N N . MET A 1 83 ? -15.893 3.717 15.684 1.00 94.44 83 MET A N 1
ATOM 589 C CA . MET A 1 83 ? -15.000 2.655 15.222 1.00 94.44 83 MET A CA 1
ATOM 590 C C . MET A 1 83 ? -14.977 2.562 13.694 1.00 94.44 83 MET A C 1
ATOM 592 O O . MET A 1 83 ? -13.897 2.507 13.119 1.00 94.44 83 MET A O 1
ATOM 596 N N . ILE A 1 84 ? -16.136 2.603 13.026 1.00 95.00 84 ILE A N 1
ATOM 597 C CA . ILE A 1 84 ? -16.210 2.562 11.556 1.00 95.00 84 ILE A CA 1
ATOM 598 C C . ILE A 1 84 ? -15.611 3.823 10.926 1.00 95.00 84 ILE A C 1
ATOM 600 O O . ILE A 1 84 ? -14.879 3.719 9.945 1.00 95.00 84 ILE A O 1
ATOM 604 N N . ILE A 1 85 ? -15.861 5.004 11.501 1.00 95.12 85 ILE A N 1
ATOM 605 C CA . ILE A 1 85 ? -15.256 6.259 11.022 1.00 95.12 85 ILE A CA 1
ATOM 606 C C . ILE A 1 85 ? -13.727 6.194 11.145 1.00 95.12 85 ILE A C 1
ATOM 608 O O . ILE A 1 85 ? -13.017 6.491 10.187 1.00 95.12 85 ILE A O 1
ATOM 612 N N . GLY A 1 86 ? -13.215 5.758 12.299 1.00 93.06 86 GLY A N 1
ATOM 613 C CA . GLY A 1 86 ? -11.780 5.584 12.522 1.00 93.06 86 GLY A CA 1
ATOM 614 C C . GLY A 1 86 ? -11.166 4.530 11.601 1.00 93.06 86 GLY A C 1
ATOM 615 O O . GLY A 1 86 ? -10.109 4.768 11.020 1.00 93.06 86 GLY A O 1
ATOM 616 N N . ALA A 1 87 ? -11.851 3.399 11.406 1.00 93.31 87 ALA A N 1
ATOM 617 C CA . ALA A 1 87 ? -11.414 2.340 10.505 1.00 93.31 87 ALA A CA 1
ATOM 618 C C . ALA A 1 87 ? -11.328 2.831 9.057 1.00 93.31 87 ALA A C 1
ATOM 620 O O . ALA A 1 87 ? -10.315 2.581 8.415 1.00 93.31 87 ALA A O 1
ATOM 621 N N . ALA A 1 88 ? -12.323 3.583 8.577 1.00 94.25 88 ALA A N 1
ATOM 622 C CA . ALA A 1 88 ? -12.318 4.153 7.233 1.00 94.25 88 ALA A CA 1
ATOM 623 C C . ALA A 1 88 ? -11.151 5.129 7.029 1.00 94.25 88 ALA A C 1
ATOM 625 O O . ALA A 1 88 ? -10.440 5.030 6.033 1.00 94.25 88 ALA A O 1
ATOM 626 N N . ILE A 1 89 ? -10.909 6.031 7.989 1.00 93.31 89 ILE A N 1
ATOM 627 C CA . ILE A 1 89 ? -9.781 6.975 7.931 1.00 93.31 89 ILE A CA 1
ATOM 628 C C . ILE A 1 89 ? -8.450 6.215 7.920 1.00 93.31 89 ILE A C 1
ATOM 630 O O . ILE A 1 89 ? -7.591 6.496 7.087 1.00 93.31 89 ILE A O 1
ATOM 634 N N . SER A 1 90 ? -8.297 5.224 8.799 1.00 92.50 90 SER A N 1
ATOM 635 C CA . SER A 1 90 ? -7.114 4.362 8.848 1.00 92.50 90 SER A CA 1
ATOM 636 C C . SER A 1 90 ? -6.883 3.637 7.515 1.00 92.50 90 SER A C 1
ATOM 638 O O . SER A 1 90 ? -5.763 3.633 7.004 1.00 92.50 90 SER A O 1
ATOM 640 N N . GLU A 1 91 ? -7.943 3.102 6.905 1.00 94.44 91 GLU A N 1
ATOM 641 C CA . GLU A 1 91 ? -7.876 2.366 5.638 1.00 94.44 91 GLU A CA 1
ATOM 642 C C . GLU A 1 91 ? -7.404 3.244 4.475 1.00 94.44 91 GLU A C 1
ATOM 644 O O . GLU A 1 91 ? -6.655 2.781 3.619 1.00 94.44 91 GLU A O 1
ATOM 649 N N . THR A 1 92 ? -7.764 4.536 4.455 1.00 93.69 92 THR A N 1
ATOM 650 C CA . THR A 1 92 ? -7.331 5.440 3.371 1.00 93.69 92 THR A CA 1
ATOM 651 C C . THR A 1 92 ? -5.811 5.499 3.221 1.00 93.69 92 THR A C 1
ATOM 653 O O . THR A 1 92 ? -5.304 5.536 2.100 1.00 93.69 92 THR A O 1
ATOM 656 N N . SER A 1 93 ? -5.073 5.426 4.334 1.00 90.94 93 SER A N 1
ATOM 657 C CA . SER A 1 93 ? -3.607 5.412 4.316 1.00 90.94 93 SER A CA 1
ATOM 658 C C . SER A 1 93 ? -3.041 4.144 3.664 1.00 90.94 93 SER A C 1
ATOM 660 O O . SER A 1 93 ? -2.111 4.228 2.857 1.00 90.94 93 SER A O 1
ATOM 662 N N . ALA A 1 94 ? -3.646 2.983 3.938 1.00 93.69 94 ALA A N 1
ATOM 663 C CA . ALA A 1 94 ? -3.276 1.712 3.322 1.00 93.69 94 ALA A CA 1
ATOM 664 C C . ALA A 1 94 ? -3.622 1.689 1.830 1.00 93.69 94 ALA A C 1
ATOM 666 O O . ALA A 1 94 ? -2.814 1.241 1.020 1.00 93.69 94 ALA A O 1
ATOM 667 N N . ILE A 1 95 ? -4.777 2.240 1.448 1.00 95.75 95 ILE A N 1
ATOM 668 C CA . ILE A 1 95 ? -5.178 2.335 0.043 1.00 95.75 95 ILE A CA 1
ATOM 669 C C . ILE A 1 95 ? -4.222 3.234 -0.747 1.00 95.75 95 ILE A C 1
ATOM 671 O O . ILE A 1 95 ? -3.847 2.866 -1.854 1.00 95.75 95 ILE A O 1
ATOM 675 N N . TYR A 1 96 ? -3.754 4.362 -0.204 1.00 94.56 96 TYR A N 1
ATOM 676 C CA . TYR A 1 96 ? -2.756 5.185 -0.904 1.00 94.56 96 TYR A CA 1
ATOM 677 C C . TYR A 1 96 ? -1.431 4.450 -1.120 1.00 94.56 96 TYR A C 1
ATOM 679 O O . TYR A 1 96 ? -0.873 4.499 -2.215 1.00 94.56 96 TYR A O 1
ATOM 687 N N . SER A 1 97 ? -0.958 3.724 -0.108 1.00 94.50 97 SER A N 1
ATOM 688 C CA . SER A 1 97 ? 0.225 2.862 -0.199 1.00 94.50 97 SER A CA 1
ATOM 689 C C . SER A 1 97 ? 0.063 1.775 -1.277 1.00 94.50 97 SER A C 1
ATOM 691 O O . SER A 1 97 ? 0.940 1.615 -2.131 1.00 94.50 97 SER A O 1
ATOM 693 N N . LEU A 1 98 ? -1.094 1.107 -1.306 1.00 95.38 98 LEU A N 1
ATOM 694 C CA . LEU A 1 98 ? -1.443 0.102 -2.310 1.00 95.38 98 LEU A CA 1
ATOM 695 C C . LEU A 1 98 ? -1.507 0.692 -3.723 1.00 95.38 98 LEU A C 1
ATOM 697 O O . LEU A 1 98 ? -0.935 0.130 -4.654 1.00 95.38 98 LEU A O 1
ATOM 701 N N . VAL A 1 99 ? -2.167 1.839 -3.891 1.00 96.50 99 VAL A N 1
ATOM 702 C CA . VAL A 1 99 ? -2.287 2.520 -5.186 1.00 96.50 99 VAL A CA 1
ATOM 703 C C . VAL A 1 99 ? -0.910 2.903 -5.720 1.00 96.50 99 VAL A C 1
ATOM 705 O O . VAL A 1 99 ? -0.630 2.649 -6.886 1.00 96.50 99 VAL A O 1
ATOM 708 N N . ILE A 1 100 ? -0.022 3.449 -4.884 1.00 95.19 100 ILE A N 1
ATOM 709 C CA . ILE A 1 100 ? 1.348 3.788 -5.297 1.00 95.19 100 ILE A CA 1
ATOM 710 C C . ILE A 1 100 ? 2.121 2.530 -5.712 1.00 95.19 100 ILE A C 1
ATOM 712 O O . ILE A 1 100 ? 2.786 2.544 -6.744 1.00 95.19 100 ILE A O 1
ATOM 716 N N . SER A 1 101 ? 2.004 1.435 -4.955 1.00 95.12 101 SER A N 1
ATOM 717 C CA . SER A 1 101 ? 2.648 0.157 -5.287 1.00 95.12 101 SER A CA 1
ATOM 718 C C . SER A 1 101 ? 2.189 -0.383 -6.649 1.00 95.12 101 SER A C 1
ATOM 720 O O . SER A 1 101 ? 3.012 -0.723 -7.500 1.00 95.12 101 SER A O 1
ATOM 722 N N . ILE A 1 102 ? 0.875 -0.375 -6.899 1.00 95.75 102 ILE A N 1
ATOM 723 C CA . ILE A 1 102 ? 0.276 -0.789 -8.175 1.00 95.75 102 ILE A CA 1
ATOM 724 C C . ILE A 1 102 ? 0.725 0.139 -9.309 1.00 95.75 102 ILE A C 1
ATOM 726 O O . ILE A 1 102 ? 1.117 -0.339 -10.370 1.00 95.75 102 ILE A O 1
ATOM 730 N N . LEU A 1 103 ? 0.716 1.458 -9.105 1.00 95.44 103 LEU A N 1
ATOM 731 C CA . LEU A 1 103 ? 1.160 2.409 -10.126 1.00 95.44 103 LEU A CA 1
ATOM 732 C C . LEU A 1 103 ? 2.623 2.178 -10.505 1.00 95.44 103 LEU A C 1
ATOM 734 O O . LEU A 1 103 ? 2.934 2.123 -11.691 1.00 95.44 103 LEU A O 1
ATOM 738 N N . LEU A 1 104 ? 3.507 1.974 -9.526 1.00 93.69 104 LEU A N 1
ATOM 739 C CA . LEU A 1 104 ? 4.903 1.627 -9.790 1.00 93.69 104 LEU A CA 1
ATOM 740 C C . LEU A 1 104 ? 5.003 0.348 -10.632 1.00 93.69 104 LEU A C 1
ATOM 742 O O . LEU A 1 104 ? 5.671 0.350 -11.660 1.00 93.69 104 LEU A O 1
ATOM 746 N N . GLN A 1 105 ? 4.280 -0.709 -10.262 1.00 91.06 105 GLN A N 1
ATOM 747 C CA . GLN A 1 105 ? 4.396 -2.008 -10.923 1.00 91.06 105 GLN A CA 1
ATOM 748 C C . GLN A 1 105 ? 3.751 -2.089 -12.317 1.00 91.06 105 GLN A C 1
ATOM 750 O O . GLN A 1 105 ? 4.222 -2.865 -13.141 1.00 91.06 105 GLN A O 1
ATOM 755 N N . PHE A 1 106 ? 2.671 -1.354 -12.585 1.00 91.31 106 PHE A N 1
ATOM 756 C CA . PHE A 1 106 ? 1.924 -1.475 -13.848 1.00 91.31 106 PHE A CA 1
ATOM 757 C C . PHE A 1 106 ? 2.140 -0.313 -14.818 1.00 91.31 106 PHE A C 1
ATOM 759 O O . PHE A 1 106 ? 1.806 -0.442 -15.993 1.00 91.31 106 PHE A O 1
ATOM 766 N N . VAL A 1 107 ? 2.669 0.817 -14.344 1.00 90.75 107 VAL A N 1
ATOM 767 C CA . VAL A 1 107 ? 2.953 1.984 -15.194 1.00 90.75 107 VAL A CA 1
ATOM 768 C C . VAL A 1 107 ? 4.451 2.130 -15.464 1.00 90.75 107 VAL A C 1
ATOM 770 O O . VAL A 1 107 ? 4.818 2.571 -16.549 1.00 90.75 107 VAL A O 1
ATOM 773 N N . PHE A 1 108 ? 5.313 1.771 -14.503 1.00 79.19 108 PHE A N 1
ATOM 774 C CA . PHE A 1 108 ? 6.755 2.047 -14.578 1.00 79.19 108 PHE A CA 1
ATOM 775 C C . PHE A 1 108 ? 7.653 0.804 -14.703 1.00 79.19 108 PHE A C 1
ATOM 777 O O . PHE A 1 108 ? 8.836 0.974 -15.003 1.00 79.19 108 PHE A O 1
ATOM 784 N N . ALA A 1 109 ? 7.138 -0.409 -14.474 1.00 74.00 109 ALA A N 1
ATOM 785 C CA . ALA A 1 109 ? 7.871 -1.666 -14.692 1.00 74.00 109 ALA A CA 1
ATOM 786 C C . ALA A 1 109 ? 7.618 -2.218 -16.104 1.00 74.00 109 ALA A C 1
ATOM 788 O O . ALA A 1 109 ? 8.578 -2.747 -16.718 1.00 74.00 109 ALA A O 1
#

Mean predicted aligned error: 10.73 Å

Nearest PDB structures (foldseek):
  2wgm-assembly1_a  TM=9.093E-01  e=9.546E-05  Ilyobacter tartaricus
  3zk1-assembly1_A  TM=9.075E-01  e=1.510E-04  Fusobacterium nucleatum
  7tk2-assembly1_8  TM=9.437E-01  e=1.883E-03  Saccharomyces cerevisiae
  7tkq-assembly1_6  TM=9.260E-01  e=1.994E-03  Saccharomyces cerevisiae
  5fl7-assembly1_L  TM=9.592E-01  e=2.979E-03  Yarrowia lipolytica

Sequence (109 aa):
MNTDHIVTLLQKISTFAEETAKTVTQAQPALTESIGRGLVGVGAGLAMIGGIGAGVGQGFSASKAIESVGRNPESEKTVFKFMIIGAAISETSAIYSLVISILLQFVFA

InterPro domains:
  IPR000454 ATP synthase, F0 complex, subunit C [MF_01396] (37-105)
  IPR000454 ATP synthase, F0 complex, subunit C [PR00124] (42-61)
  IPR000454 ATP synthase, F0 complex, subunit C [PR00124] (63-78)
  IPR000454 ATP synthase, F0 complex, subunit C [PR00124] (80-105)
  IPR000454 ATP synthase, F0 complex, subunit C [PTHR10031] (24-108)
  IPR002379 V-ATPase proteolipid subunit C-like domain [PF00137] (42-104)
  IPR005953 ATP synthase, F0 complex, subunit C, bacterial/chloroplast [TIGR01260] (51-106)
  IPR020537 ATP synthase, F0 complex, subunit C, DCCD-binding site [PS00605] (70-91)
  IPR035921 F/V-ATP synthase subunit C superfamily [G3DSA:1.20.120.610] (13-109)
  IPR035921 F/V-ATP synthase subunit C superfamily [SSF81333] (37-106)

Organism: NCBI:txid1118964

Foldseek 3Di:
DDPVVVVVVVVVVVVVVVVVVCVVVVPPVVVVVVVQLVVLLVVLVVLQVQLVQLVVQLVVLVVVLCVVCVVPVVCNVVSVVVSVVSSVVSVVSNVVSNVSSCCSNPVRD

Solvent-accessible surface area (backbone atoms only — not comparable to full-atom values): 5737 Å² total; per-residue (Å²): 135,64,70,66,62,56,53,52,51,52,49,54,53,52,53,51,54,52,53,55,51,50,55,64,64,55,62,59,53,57,56,57,51,53,52,51,32,51,51,30,52,53,51,21,57,58,36,43,59,47,35,53,58,26,56,53,49,43,54,52,51,49,54,52,45,51,56,49,28,75,74,38,62,91,45,36,73,59,49,51,53,54,48,53,54,50,42,54,60,37,44,51,52,24,50,53,18,47,51,51,18,50,47,33,53,76,75,68,82

Radius of gyration: 31.2 Å; Cα contacts (8 Å, |Δi|>4): 58; chains: 1; bounding box: 63×15×94 Å

Secondary structure (DSSP, 8-state):
--HHHHHHHHHHHHHHHHHHHHHHHHHHHHHHHHHHHHHHHHHHHHHGGGHHHHHHHHHHHHHHHHHHHHH-GGGHHHHHHHHHHHHHHHHHHHHHHHHHHHHIIIII-